Protein AF-A0A3B0U5B4-F1 (afdb_monomer)

Structure (mmCIF, N/CA/C/O backbone):
data_AF-A0A3B0U5B4-F1
#
_entry.id   AF-A0A3B0U5B4-F1
#
loop_
_atom_site.group_PDB
_atom_site.id
_atom_site.type_symbol
_atom_site.label_atom_id
_atom_site.label_alt_id
_atom_site.label_comp_id
_atom_site.label_asym_id
_atom_site.label_entity_id
_atom_site.label_seq_id
_atom_site.pdbx_PDB_ins_code
_atom_site.Cartn_x
_atom_site.Cartn_y
_atom_site.Cartn_z
_atom_site.occupancy
_atom_site.B_iso_or_equiv
_atom_site.auth_seq_id
_atom_site.auth_comp_id
_atom_site.auth_asym_id
_atom_site.auth_atom_id
_atom_site.pdbx_PDB_model_num
ATOM 1 N N . ASN A 1 1 ? 15.951 -2.566 -18.997 1.00 75.25 1 ASN A N 1
ATOM 2 C CA . ASN A 1 1 ? 14.875 -3.560 -18.758 1.00 75.25 1 ASN A CA 1
ATOM 3 C C . ASN A 1 1 ? 14.187 -3.358 -17.403 1.00 75.25 1 ASN A C 1
ATOM 5 O O . ASN A 1 1 ? 12.972 -3.236 -17.381 1.00 75.25 1 ASN A O 1
ATOM 9 N N . ALA A 1 2 ? 14.938 -3.231 -16.299 1.00 85.00 2 ALA A N 1
ATOM 10 C CA . ALA A 1 2 ? 14.396 -3.047 -14.941 1.00 85.00 2 ALA A CA 1
ATOM 11 C C . ALA A 1 2 ? 13.410 -1.868 -14.779 1.00 85.00 2 ALA A C 1
ATOM 13 O O . ALA A 1 2 ? 12.371 -2.030 -14.152 1.00 85.00 2 ALA A O 1
ATOM 14 N N . VAL A 1 3 ? 13.679 -0.724 -15.418 1.00 90.12 3 VAL A N 1
ATOM 15 C CA . VAL A 1 3 ? 12.805 0.467 -15.365 1.00 90.12 3 VAL A CA 1
ATOM 16 C C . VAL A 1 3 ? 11.389 0.178 -15.876 1.00 90.12 3 VAL A C 1
ATOM 18 O O . VAL A 1 3 ? 10.413 0.591 -15.261 1.00 90.12 3 VAL A O 1
ATOM 21 N N . ARG A 1 4 ? 11.250 -0.593 -16.965 1.00 90.38 4 ARG A N 1
ATOM 22 C CA . ARG A 1 4 ? 9.925 -0.985 -17.476 1.00 90.38 4 ARG A CA 1
ATOM 23 C C . ARG A 1 4 ? 9.163 -1.815 -16.449 1.00 90.38 4 ARG A C 1
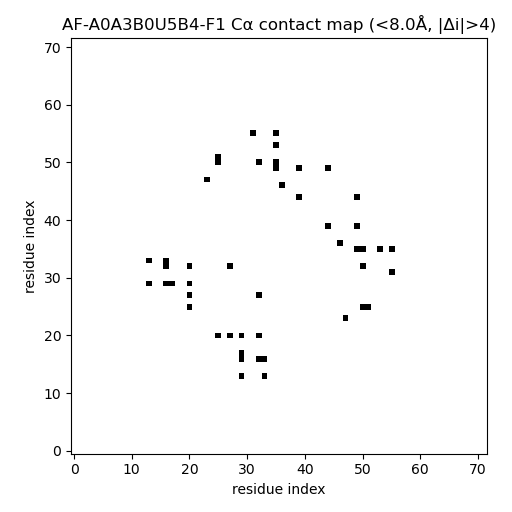ATOM 25 O O . ARG A 1 4 ? 7.984 -1.575 -16.236 1.00 90.38 4 ARG A O 1
ATOM 32 N N . ILE A 1 5 ? 9.841 -2.765 -15.809 1.00 94.31 5 ILE A N 1
ATOM 33 C CA . ILE A 1 5 ? 9.238 -3.649 -14.805 1.00 94.31 5 ILE A CA 1
ATOM 34 C C . ILE A 1 5 ? 8.769 -2.838 -13.593 1.00 94.31 5 ILE A C 1
ATOM 36 O O . ILE A 1 5 ? 7.644 -3.028 -13.148 1.00 94.31 5 ILE A O 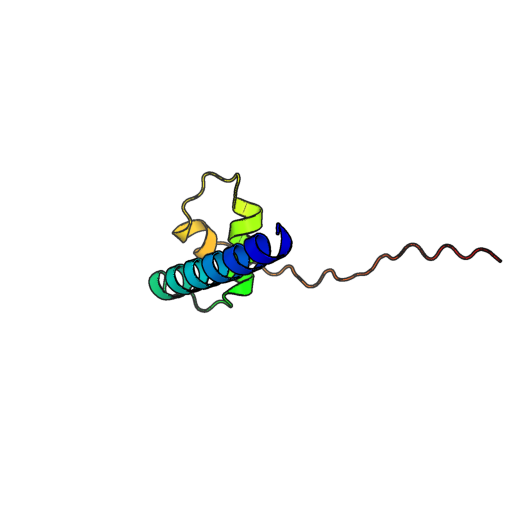1
ATOM 40 N N . GLN A 1 6 ? 9.578 -1.887 -13.118 1.00 92.38 6 GLN A N 1
ATOM 41 C CA . GLN A 1 6 ? 9.204 -0.994 -12.017 1.00 92.38 6 GLN A CA 1
ATOM 42 C C . GLN A 1 6 ? 7.947 -0.178 -12.337 1.00 92.38 6 GLN A C 1
ATOM 44 O O . GLN A 1 6 ? 7.063 -0.075 -11.492 1.00 92.38 6 GLN A O 1
ATOM 49 N N . ILE A 1 7 ? 7.833 0.341 -13.564 1.00 92.75 7 ILE A N 1
ATOM 50 C CA . ILE A 1 7 ? 6.649 1.091 -14.002 1.00 92.75 7 ILE A CA 1
ATOM 51 C C . ILE A 1 7 ? 5.404 0.195 -14.001 1.00 92.75 7 ILE A C 1
ATOM 53 O O . ILE A 1 7 ? 4.383 0.577 -13.436 1.00 92.75 7 ILE A O 1
ATOM 57 N N . TYR A 1 8 ? 5.478 -1.010 -14.577 1.00 94.31 8 TYR A N 1
ATOM 58 C CA . TYR A 1 8 ? 4.337 -1.934 -14.568 1.00 94.31 8 TYR A CA 1
ATOM 59 C C . TYR A 1 8 ? 3.941 -2.344 -13.145 1.00 94.31 8 TYR A C 1
ATOM 61 O O . TYR A 1 8 ? 2.756 -2.339 -12.824 1.00 94.31 8 TYR A O 1
ATOM 69 N N . THR A 1 9 ? 4.916 -2.631 -12.278 1.00 92.62 9 THR A N 1
ATOM 70 C CA . THR A 1 9 ? 4.673 -2.912 -10.857 1.00 92.62 9 THR A CA 1
ATOM 71 C C . THR A 1 9 ? 3.966 -1.747 -10.171 1.00 92.62 9 THR A C 1
ATOM 73 O O . THR A 1 9 ? 2.979 -1.976 -9.482 1.00 92.62 9 THR A O 1
ATOM 76 N N . ALA A 1 10 ? 4.413 -0.507 -10.385 1.00 89.31 10 ALA A N 1
ATOM 77 C CA . ALA A 1 10 ? 3.802 0.664 -9.762 1.00 89.31 10 ALA A CA 1
ATOM 78 C C . ALA A 1 10 ? 2.333 0.835 -10.180 1.00 89.31 10 ALA A C 1
ATOM 80 O O . ALA A 1 10 ? 1.479 1.088 -9.332 1.00 89.31 10 ALA A O 1
ATOM 81 N N . ILE A 1 11 ? 2.027 0.632 -11.466 1.00 91.62 11 ILE A N 1
ATOM 82 C CA . ILE A 1 11 ? 0.658 0.714 -11.994 1.00 91.62 11 ILE A CA 1
ATOM 83 C C . ILE A 1 11 ? -0.227 -0.381 -11.385 1.00 91.62 11 ILE A C 1
ATOM 85 O O . ILE A 1 11 ? -1.329 -0.092 -10.925 1.00 91.62 11 ILE A O 1
ATOM 89 N N . ILE A 1 12 ? 0.259 -1.627 -11.339 1.00 92.69 12 ILE A N 1
ATOM 90 C CA . ILE A 1 12 ? -0.494 -2.759 -10.779 1.00 92.69 12 ILE A CA 1
ATOM 91 C C . ILE A 1 12 ? -0.777 -2.535 -9.290 1.00 92.69 12 ILE A C 1
ATOM 93 O O . ILE A 1 12 ? -1.919 -2.684 -8.858 1.00 92.69 12 ILE A O 1
ATOM 97 N N . THR A 1 13 ? 0.235 -2.136 -8.516 1.00 90.00 13 THR A N 1
ATOM 98 C CA . THR A 1 13 ? 0.082 -1.844 -7.086 1.00 90.00 13 THR A CA 1
ATOM 99 C C . THR A 1 13 ? -0.911 -0.706 -6.859 1.00 90.00 13 THR A C 1
ATOM 101 O O . THR A 1 13 ? -1.774 -0.818 -5.993 1.00 90.00 13 THR A O 1
ATOM 104 N N . TYR A 1 14 ? -0.850 0.360 -7.661 1.00 89.12 14 TYR A N 1
ATOM 105 C CA . TYR A 1 14 ? -1.797 1.470 -7.565 1.00 89.12 14 TYR A CA 1
ATOM 106 C C . TYR A 1 14 ? -3.243 1.026 -7.830 1.00 89.12 14 TYR A C 1
ATOM 108 O 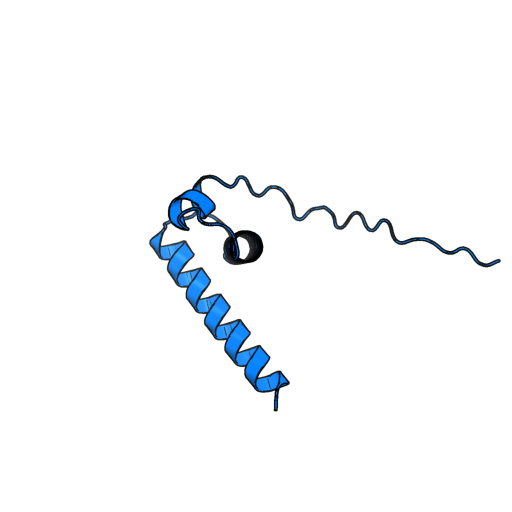O . TYR A 1 14 ? -4.135 1.331 -7.038 1.00 89.12 14 TYR A O 1
ATOM 116 N N . CYS A 1 15 ? -3.478 0.256 -8.898 1.00 90.94 15 CYS A N 1
ATOM 117 C CA . CYS A 1 15 ? -4.804 -0.284 -9.200 1.00 90.94 15 CYS A CA 1
ATOM 118 C C . CYS A 1 15 ? -5.321 -1.199 -8.083 1.00 90.94 15 CYS A C 1
ATOM 120 O O . CYS A 1 15 ? -6.481 -1.088 -7.698 1.00 90.94 15 CYS A O 1
ATOM 122 N N . LEU A 1 16 ? -4.467 -2.070 -7.537 1.00 89.06 16 LEU A N 1
ATOM 123 C CA . LEU A 1 16 ? -4.834 -2.962 -6.438 1.00 89.06 16 LEU A CA 1
ATOM 124 C C . LEU A 1 16 ? -5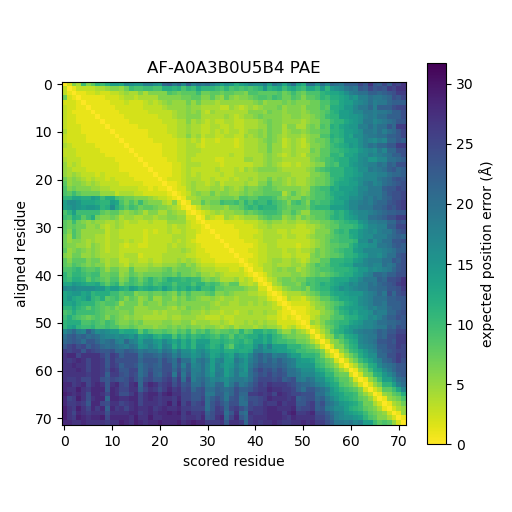.288 -2.170 -5.207 1.00 89.06 16 LEU A C 1
ATOM 126 O O . LEU A 1 16 ? -6.339 -2.453 -4.639 1.00 89.06 16 LEU A O 1
ATOM 130 N N . VAL A 1 17 ? -4.521 -1.149 -4.825 1.00 86.31 17 VAL A N 1
ATOM 131 C CA . VAL A 1 17 ? -4.837 -0.304 -3.670 1.00 86.31 17 VAL A CA 1
ATOM 132 C C . VAL A 1 17 ? -6.118 0.501 -3.892 1.00 86.31 17 VAL A C 1
ATOM 134 O O . VAL A 1 17 ? -6.915 0.632 -2.966 1.00 86.31 17 VAL A O 1
ATOM 137 N N . ALA A 1 18 ? -6.368 0.986 -5.111 1.00 86.06 18 ALA A N 1
ATOM 138 C CA . ALA A 1 18 ? -7.614 1.673 -5.449 1.00 86.06 18 ALA A CA 1
ATOM 139 C C . ALA A 1 18 ? -8.844 0.757 -5.311 1.00 86.06 18 ALA A C 1
ATOM 141 O O . ALA A 1 18 ? -9.872 1.184 -4.789 1.00 86.06 18 ALA A O 1
ATOM 142 N N . ILE A 1 19 ? -8.728 -0.510 -5.727 1.00 88.38 19 ILE A N 1
ATOM 143 C CA . ILE A 1 19 ? -9.797 -1.508 -5.576 1.00 88.38 19 ILE A CA 1
ATOM 144 C C . ILE A 1 19 ? -10.068 -1.778 -4.094 1.00 88.38 19 ILE A C 1
ATOM 146 O O . ILE A 1 19 ? -11.219 -1.727 -3.674 1.00 88.38 19 ILE A O 1
ATOM 150 N N . VAL A 1 20 ? -9.018 -2.007 -3.298 1.00 83.94 20 VAL A N 1
ATOM 151 C CA . VAL A 1 20 ? -9.136 -2.243 -1.849 1.00 83.94 20 VAL A CA 1
ATOM 152 C C . VAL A 1 20 ? -9.758 -1.032 -1.147 1.00 83.94 20 VAL A C 1
ATOM 154 O O . VAL A 1 20 ? -10.681 -1.193 -0.358 1.00 83.94 20 VAL A O 1
ATO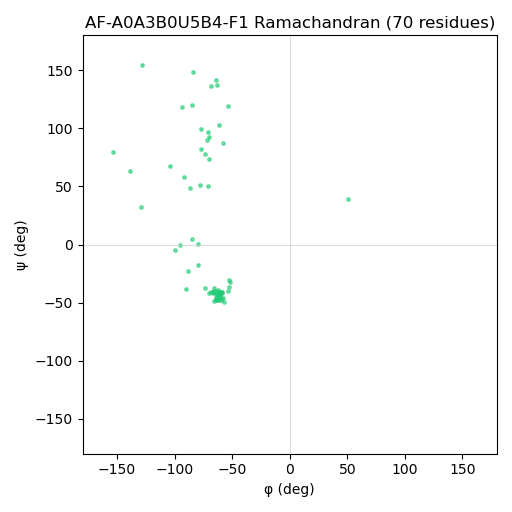M 157 N N . GLY A 1 21 ? -9.320 0.189 -1.464 1.00 82.00 21 GLY A N 1
ATOM 158 C CA . GLY A 1 21 ? -9.901 1.406 -0.889 1.00 82.00 21 GLY A CA 1
ATOM 159 C C . GLY A 1 21 ? -11.392 1.565 -1.195 1.00 82.00 21 GLY A C 1
ATOM 160 O O . GLY A 1 21 ? -12.170 1.921 -0.309 1.00 82.00 21 GLY A O 1
ATOM 161 N N . ASN A 1 22 ? -11.799 1.241 -2.426 1.00 83.12 22 ASN A N 1
ATOM 162 C CA . ASN A 1 22 ? -13.200 1.264 -2.835 1.00 83.12 22 ASN A CA 1
ATOM 163 C C . ASN A 1 22 ? -14.033 0.164 -2.152 1.00 83.12 22 ASN A C 1
ATOM 165 O O . ASN A 1 22 ? -15.159 0.425 -1.732 1.00 83.12 22 ASN A O 1
ATOM 169 N N . ASP A 1 23 ? -13.490 -1.048 -2.019 1.00 83.81 23 ASP A N 1
ATOM 170 C CA . ASP A 1 23 ? -14.171 -2.184 -1.384 1.00 83.81 23 ASP A CA 1
ATOM 171 C C . ASP A 1 23 ? -14.404 -1.948 0.118 1.00 83.81 23 ASP A C 1
ATOM 173 O O . ASP A 1 23 ? -15.493 -2.191 0.638 1.00 83.81 23 ASP A O 1
ATOM 177 N N . LEU A 1 24 ? -13.418 -1.356 0.800 1.00 79.25 24 LEU A N 1
ATOM 178 C CA . LEU A 1 24 ? -13.517 -0.994 2.216 1.00 79.25 24 LEU A CA 1
ATOM 179 C C . LEU A 1 24 ? -14.301 0.315 2.462 1.00 79.25 24 LEU A C 1
ATOM 181 O O . LEU A 1 24 ? -14.462 0.714 3.614 1.00 79.25 24 LEU A O 1
ATOM 185 N N . LYS A 1 25 ? -14.811 0.980 1.410 1.00 76.56 25 LYS A N 1
ATOM 186 C CA . LYS A 1 25 ? -15.547 2.263 1.476 1.00 76.56 25 LYS A CA 1
ATOM 187 C C . LYS A 1 25 ? -14.822 3.342 2.288 1.00 76.56 25 LYS A C 1
ATOM 189 O O . LYS A 1 25 ? -15.442 4.092 3.043 1.00 76.56 25 LYS A O 1
ATOM 194 N N . ILE A 1 26 ? -13.502 3.406 2.154 1.00 72.44 26 ILE A N 1
ATOM 195 C CA . ILE A 1 26 ? -12.686 4.352 2.910 1.00 72.44 26 ILE A CA 1
ATOM 196 C C . ILE A 1 26 ? -12.672 5.685 2.166 1.00 72.44 26 ILE A C 1
ATOM 198 O O . ILE A 1 26 ? -12.203 5.759 1.034 1.00 72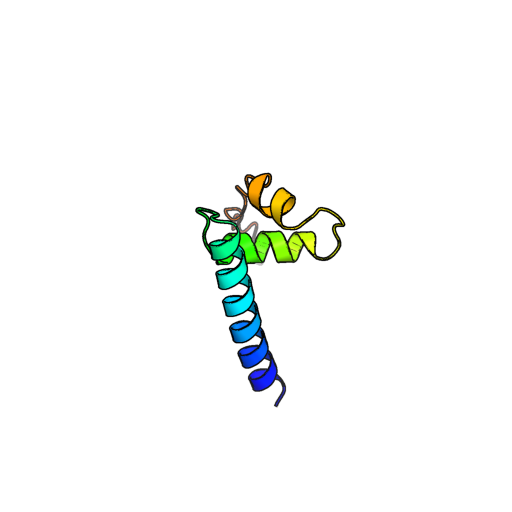.44 26 ILE A O 1
ATOM 202 N N . ASP A 1 27 ? -13.143 6.748 2.818 1.00 69.38 27 ASP A N 1
ATOM 203 C CA . ASP A 1 27 ? -13.118 8.127 2.303 1.00 69.38 27 ASP A CA 1
ATOM 204 C C . ASP A 1 27 ? -11.711 8.747 2.444 1.00 69.38 27 ASP A C 1
ATOM 206 O O . ASP A 1 27 ? -11.511 9.788 3.061 1.00 69.38 27 ASP A O 1
ATOM 210 N N . ARG A 1 28 ? -10.683 8.040 1.960 1.00 70.31 28 ARG A N 1
ATOM 211 C CA . ARG A 1 28 ? -9.280 8.481 1.995 1.00 70.31 28 ARG A CA 1
ATOM 212 C C . ARG A 1 28 ? -8.656 8.378 0.621 1.00 70.31 28 ARG A C 1
ATOM 214 O O . ARG A 1 28 ? -9.059 7.564 -0.210 1.00 70.31 28 ARG A O 1
ATOM 221 N N . SER A 1 29 ? -7.636 9.195 0.383 1.00 78.94 29 SER A N 1
ATOM 222 C CA . SER A 1 29 ? -6.918 9.155 -0.889 1.00 78.94 29 SER A CA 1
ATOM 223 C C . SER A 1 29 ? -6.212 7.809 -1.067 1.00 78.94 29 SER A C 1
ATOM 225 O O . SER A 1 29 ? -5.606 7.283 -0.134 1.00 78.94 29 SER A O 1
ATOM 227 N N . THR A 1 30 ? -6.201 7.278 -2.293 1.00 81.31 30 THR A N 1
ATOM 228 C CA . THR A 1 30 ? -5.457 6.055 -2.655 1.00 81.31 30 THR A CA 1
ATOM 229 C C . THR A 1 30 ? -3.987 6.128 -2.229 1.00 81.31 30 THR A C 1
ATOM 231 O O . THR A 1 30 ? -3.390 5.118 -1.867 1.00 81.31 30 THR A O 1
ATOM 234 N N . TYR A 1 31 ? -3.407 7.331 -2.235 1.00 80.00 31 TYR A N 1
ATOM 235 C CA . TYR A 1 31 ? -2.043 7.580 -1.776 1.00 80.00 31 TYR A CA 1
ATOM 236 C C . TYR A 1 31 ? -1.866 7.351 -0.267 1.00 80.00 31 TYR A C 1
ATOM 238 O O . TYR A 1 31 ? -0.882 6.746 0.149 1.00 80.00 31 TYR A O 1
ATOM 246 N N . GLU A 1 32 ? -2.818 7.785 0.561 1.00 77.81 32 GLU A N 1
ATOM 247 C CA . GLU A 1 32 ? -2.767 7.561 2.012 1.00 77.81 32 GLU A CA 1
ATOM 248 C C . GLU A 1 32 ? -2.894 6.079 2.344 1.00 77.81 32 GLU A C 1
ATOM 250 O O . GLU A 1 32 ? -2.138 5.558 3.159 1.00 77.81 32 GLU A O 1
ATOM 255 N N . ILE A 1 33 ? -3.785 5.381 1.638 1.00 81.75 33 ILE A N 1
ATOM 256 C CA . ILE A 1 33 ? -3.941 3.932 1.762 1.00 81.75 33 ILE A CA 1
ATOM 257 C C . ILE A 1 33 ? -2.628 3.231 1.398 1.00 81.75 33 ILE A C 1
ATOM 259 O O . ILE A 1 33 ? -2.171 2.371 2.144 1.00 81.75 33 ILE A O 1
ATOM 263 N N . LEU A 1 34 ? -1.986 3.626 0.293 1.00 84.50 34 LEU A N 1
ATOM 264 C CA . LEU A 1 34 ? -0.704 3.063 -0.131 1.00 84.50 34 LEU A CA 1
ATOM 265 C C . LEU A 1 34 ? 0.414 3.312 0.897 1.00 84.50 34 LEU A C 1
ATOM 267 O O . LEU A 1 34 ? 1.218 2.414 1.136 1.00 84.50 34 LEU A O 1
ATOM 271 N N . GLN A 1 35 ? 0.461 4.494 1.519 1.00 81.12 35 GLN A N 1
ATOM 272 C CA . GLN A 1 35 ? 1.443 4.808 2.564 1.00 81.12 35 GLN A CA 1
ATOM 273 C C . GLN A 1 35 ? 1.248 3.958 3.817 1.00 81.12 35 GLN A C 1
ATOM 275 O O . GLN A 1 35 ? 2.202 3.349 4.297 1.00 81.12 35 GLN A O 1
ATOM 280 N N . VAL A 1 36 ? 0.014 3.872 4.317 1.00 81.25 36 VAL A N 1
ATOM 281 C CA . VAL A 1 36 ? -0.312 3.052 5.489 1.00 81.25 36 VAL A CA 1
ATOM 282 C C . VAL A 1 36 ? 0.011 1.583 5.212 1.00 81.25 36 VAL A C 1
ATOM 284 O O . VAL A 1 36 ? 0.652 0.934 6.035 1.00 81.25 36 VAL A O 1
ATOM 287 N N . LEU A 1 37 ? -0.327 1.079 4.019 1.00 82.56 37 LEU A N 1
ATOM 288 C CA . LEU A 1 37 ? 0.040 -0.273 3.593 1.00 82.56 37 LEU A CA 1
ATOM 289 C C . LEU A 1 37 ? 1.564 -0.462 3.547 1.00 82.56 37 LEU A C 1
ATOM 291 O O . LEU A 1 37 ? 2.061 -1.499 3.968 1.00 82.56 37 LEU A O 1
ATOM 295 N N . GLY A 1 38 ? 2.303 0.542 3.068 1.00 84.25 38 GLY A N 1
ATOM 296 C CA . GLY A 1 38 ? 3.763 0.529 2.985 1.00 84.25 38 GLY A CA 1
ATOM 297 C C . GLY A 1 38 ? 4.457 0.477 4.348 1.00 84.25 38 GLY A C 1
ATOM 298 O O . GLY A 1 38 ? 5.422 -0.263 4.517 1.00 84.25 38 GLY A O 1
ATOM 299 N N . ILE A 1 39 ? 3.954 1.215 5.337 1.00 82.56 39 ILE A N 1
ATOM 300 C CA . ILE A 1 39 ? 4.489 1.205 6.710 1.00 82.56 39 ILE A CA 1
ATOM 301 C C . ILE A 1 39 ? 4.099 -0.095 7.423 1.00 82.56 39 ILE A C 1
ATOM 303 O O . ILE A 1 39 ? 4.891 -0.684 8.155 1.00 82.56 39 ILE A O 1
ATOM 307 N N . SER A 1 40 ? 2.887 -0.574 7.160 1.00 80.94 40 SER A N 1
ATOM 308 C CA . SER A 1 40 ? 2.314 -1.761 7.783 1.00 80.94 40 SER A CA 1
ATOM 309 C C . SER A 1 40 ? 2.691 -3.080 7.103 1.00 80.94 40 SER A C 1
ATOM 311 O O . SER A 1 40 ? 2.194 -4.127 7.508 1.00 80.94 40 SER A O 1
ATOM 313 N N . LEU A 1 41 ? 3.558 -3.078 6.086 1.00 76.62 41 LEU A N 1
ATOM 314 C CA . LEU A 1 41 ? 3.964 -4.282 5.342 1.00 76.62 41 LEU A CA 1
ATOM 315 C C . LEU A 1 41 ? 4.472 -5.425 6.241 1.00 76.62 41 LEU A C 1
ATOM 317 O O . LEU A 1 41 ? 4.337 -6.593 5.879 1.00 76.62 41 LEU A O 1
ATOM 321 N N . LEU A 1 42 ? 5.071 -5.089 7.388 1.00 77.12 42 LEU A N 1
ATOM 322 C CA . LEU A 1 42 ? 5.584 -6.049 8.371 1.00 77.12 42 LEU A CA 1
ATOM 323 C C . LEU A 1 42 ? 4.642 -6.262 9.567 1.00 77.12 42 LEU A C 1
ATOM 325 O O . LEU A 1 42 ? 4.923 -7.082 10.441 1.00 77.12 42 LEU A O 1
ATOM 329 N N . ASP A 1 43 ? 3.555 -5.502 9.628 1.00 74.44 43 ASP A N 1
ATOM 330 C CA . ASP A 1 43 ? 2.601 -5.546 10.721 1.00 74.44 43 ASP A CA 1
ATOM 331 C C . ASP A 1 43 ? 1.579 -6.672 10.501 1.00 74.44 43 ASP A C 1
ATOM 333 O O . ASP A 1 43 ? 1.248 -7.045 9.374 1.00 74.44 43 ASP A O 1
ATOM 337 N N . LYS A 1 44 ? 1.091 -7.255 11.598 1.00 76.38 44 LYS A N 1
ATOM 338 C CA . LYS A 1 44 ? 0.176 -8.405 11.571 1.00 76.38 44 LYS A CA 1
ATOM 339 C C . LYS A 1 44 ? -1.298 -7.990 11.665 1.00 76.38 44 LYS A C 1
ATOM 341 O O . LYS A 1 44 ? -2.174 -8.856 11.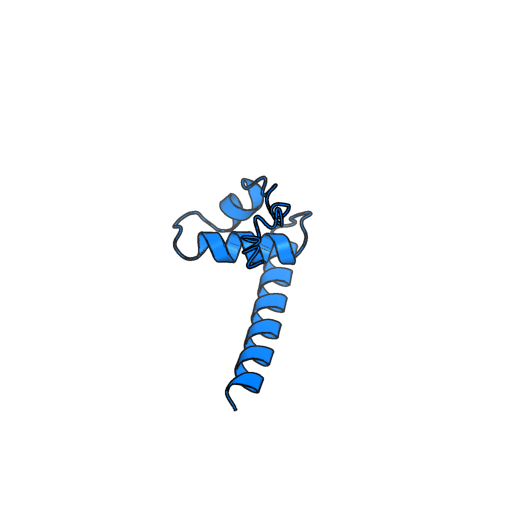661 1.00 76.38 44 LYS A O 1
ATOM 346 N N . THR A 1 45 ? -1.568 -6.692 11.768 1.00 80.06 45 THR A N 1
ATOM 347 C CA . THR A 1 45 ? -2.913 -6.126 11.882 1.00 80.06 45 THR A CA 1
ATOM 348 C C . THR A 1 45 ? -3.687 -6.313 10.571 1.00 80.06 45 THR A C 1
ATOM 350 O O . THR A 1 45 ? -3.137 -6.110 9.485 1.00 80.06 45 THR A O 1
ATOM 353 N N . PRO A 1 46 ? -4.971 -6.712 10.622 1.00 77.81 46 PRO A N 1
ATOM 354 C CA . PRO A 1 46 ? -5.780 -6.867 9.421 1.00 77.81 46 PRO A CA 1
ATOM 355 C C . PRO A 1 46 ? -5.957 -5.526 8.696 1.00 77.81 46 PRO A C 1
ATOM 357 O O . PRO A 1 46 ? -6.264 -4.506 9.309 1.00 77.81 46 PRO A O 1
ATOM 360 N N . VAL A 1 47 ? -5.837 -5.550 7.365 1.00 76.12 47 VAL A N 1
ATOM 361 C CA . VAL A 1 47 ? -5.865 -4.361 6.489 1.00 76.12 47 VAL A CA 1
ATOM 362 C C . VAL A 1 47 ? -7.098 -3.481 6.720 1.00 76.12 47 VAL A C 1
ATOM 364 O O . VAL A 1 47 ? -6.996 -2.260 6.692 1.00 76.12 47 VAL A O 1
ATOM 367 N N . ASN A 1 48 ? -8.256 -4.080 7.004 1.00 75.69 48 ASN A N 1
ATOM 368 C CA . ASN A 1 48 ? -9.473 -3.325 7.296 1.00 75.69 48 ASN A CA 1
ATOM 369 C C . ASN A 1 48 ? -9.357 -2.482 8.568 1.00 75.69 48 ASN A C 1
ATOM 371 O O . ASN A 1 48 ? -9.703 -1.305 8.575 1.00 75.69 48 ASN A O 1
ATOM 375 N N . GLU A 1 49 ? -8.834 -3.069 9.639 1.00 77.06 49 GLU A N 1
ATOM 376 C CA . GLU A 1 49 ? -8.650 -2.368 10.905 1.00 77.06 49 GLU A CA 1
ATOM 377 C C . GLU A 1 49 ? -7.538 -1.332 10.776 1.00 77.06 49 GLU A C 1
ATOM 379 O O . GLU A 1 49 ? -7.718 -0.190 11.185 1.00 77.06 49 GLU A O 1
ATOM 384 N N . LEU A 1 50 ? -6.448 -1.684 10.096 1.00 79.94 50 LEU A N 1
ATOM 385 C CA . LEU A 1 50 ? -5.334 -0.793 9.806 1.00 79.94 50 LEU A CA 1
ATOM 386 C C . LEU A 1 50 ? -5.788 0.468 9.053 1.00 79.94 50 LEU A C 1
ATOM 388 O O . LEU A 1 50 ? -5.493 1.590 9.456 1.00 79.94 50 LEU A O 1
ATOM 392 N N . LEU A 1 51 ? -6.560 0.305 7.980 1.00 76.75 51 LEU A N 1
ATOM 393 C CA . LEU A 1 51 ? -6.999 1.424 7.152 1.00 76.75 51 LEU A CA 1
ATOM 394 C C . LEU A 1 51 ? -8.182 2.200 7.747 1.00 76.75 51 LEU A C 1
ATOM 396 O O . LEU A 1 51 ? -8.393 3.341 7.346 1.00 76.75 51 LEU A O 1
ATOM 400 N N . THR A 1 52 ? -8.922 1.631 8.703 1.00 73.81 52 THR A N 1
ATOM 401 C CA . THR A 1 52 ? -10.034 2.313 9.394 1.00 73.81 52 THR A CA 1
ATOM 402 C C . THR A 1 52 ? -9.565 3.062 10.646 1.00 73.81 52 THR A C 1
ATOM 404 O O . THR A 1 52 ? -10.039 4.161 10.923 1.00 73.81 52 THR A O 1
ATOM 407 N N . SER A 1 53 ? -8.619 2.492 11.400 1.00 68.12 53 SER A N 1
ATOM 408 C CA . SER A 1 53 ? -8.153 3.020 12.694 1.00 68.12 53 SER A CA 1
ATOM 409 C C . SER A 1 53 ? -7.005 4.022 12.585 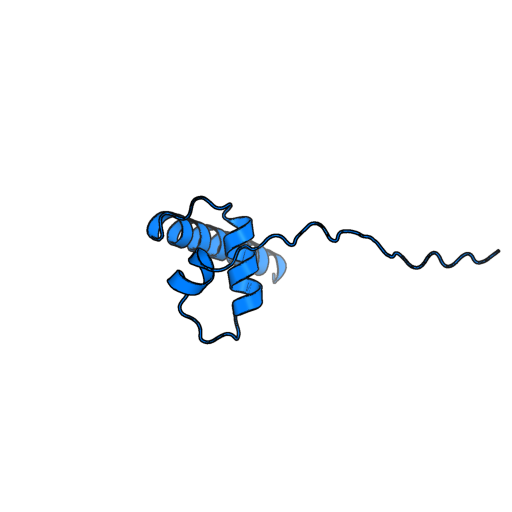1.00 68.12 53 SER A C 1
ATOM 411 O O . SER A 1 53 ? -6.826 4.844 13.483 1.00 68.12 53 SER A O 1
ATOM 413 N N . THR A 1 54 ? -6.235 4.000 11.494 1.00 62.91 54 THR A N 1
ATOM 414 C CA . THR A 1 54 ? -5.077 4.892 11.369 1.00 62.91 54 THR A CA 1
ATOM 415 C C . THR A 1 54 ? -5.550 6.306 11.027 1.00 62.91 54 THR A C 1
ATOM 417 O O . THR A 1 54 ? -5.848 6.573 9.871 1.00 62.91 54 THR A O 1
ATOM 420 N N . ASP A 1 55 ? -5.642 7.233 11.985 1.00 56.97 55 ASP A N 1
ATOM 421 C CA . ASP A 1 55 ? -5.689 8.685 11.716 1.00 56.97 55 ASP A CA 1
ATOM 422 C C . ASP A 1 55 ? -4.301 9.103 11.210 1.00 56.97 55 ASP A C 1
ATOM 424 O O . ASP A 1 55 ? -3.485 9.634 11.958 1.00 56.97 55 ASP A O 1
ATOM 428 N N . TYR A 1 56 ? -3.968 8.749 9.964 1.00 57.94 56 TYR A N 1
ATOM 429 C CA . TYR A 1 56 ? -2.666 9.069 9.387 1.00 57.94 56 TYR A CA 1
ATOM 430 C C . TYR A 1 56 ? -2.610 10.565 9.064 1.00 57.94 56 TYR A C 1
ATOM 432 O O . TYR A 1 56 ? -2.775 10.992 7.928 1.00 57.94 56 TYR A O 1
ATOM 440 N N . LYS A 1 57 ? -2.396 11.381 10.094 1.00 52.56 57 LYS A N 1
ATOM 441 C CA . LYS A 1 57 ? -2.015 12.787 9.980 1.00 52.56 57 LYS A CA 1
ATOM 442 C C . LYS A 1 57 ? -0.499 12.911 9.985 1.00 52.56 57 LYS A C 1
ATOM 444 O O . LYS A 1 57 ? 0.044 13.584 10.851 1.00 52.56 57 LYS A O 1
ATOM 449 N N . ASP A 1 58 ? 0.199 12.269 9.055 1.00 58.66 58 ASP A N 1
ATOM 450 C CA . ASP A 1 58 ? 1.617 12.585 8.897 1.00 58.66 58 ASP A CA 1
ATOM 451 C C . ASP A 1 58 ? 2.160 12.326 7.493 1.00 58.66 58 ASP A C 1
ATOM 453 O O . ASP A 1 58 ? 2.853 11.360 7.226 1.00 58.66 58 ASP A O 1
ATOM 457 N N . VAL A 1 59 ? 1.897 13.259 6.584 1.00 52.03 59 VAL A N 1
ATOM 458 C CA . VAL A 1 59 ? 2.933 13.673 5.624 1.00 52.03 59 VAL A CA 1
ATOM 459 C C . VAL A 1 59 ? 2.857 15.180 5.491 1.00 52.03 59 VAL A C 1
ATOM 461 O O . VAL A 1 59 ? 2.534 15.758 4.454 1.00 52.03 59 VAL A O 1
ATOM 464 N N . LYS A 1 60 ? 3.123 15.843 6.614 1.00 51.44 60 LYS A N 1
ATOM 465 C CA . LYS A 1 60 ? 3.562 17.233 6.589 1.00 51.44 60 LYS A CA 1
ATOM 466 C C . LYS A 1 60 ? 4.820 17.448 7.421 1.00 51.44 60 LYS A C 1
ATOM 468 O O . LYS A 1 60 ? 5.042 18.551 7.892 1.00 51.44 60 LYS A O 1
ATOM 473 N N . GLU A 1 61 ? 5.701 16.454 7.493 1.00 52.88 61 GLU A N 1
ATOM 474 C CA . GLU A 1 61 ? 7.129 16.703 7.697 1.00 52.88 61 GLU A CA 1
ATOM 475 C C . GLU A 1 61 ? 7.901 16.525 6.383 1.00 52.88 61 GLU A C 1
ATOM 477 O O . GLU A 1 61 ? 8.766 15.676 6.215 1.00 52.88 61 GLU A O 1
ATOM 482 N N . LEU A 1 62 ? 7.646 17.439 5.445 1.00 53.91 62 LEU A N 1
ATOM 483 C CA . LEU A 1 62 ? 8.768 18.060 4.742 1.00 53.91 62 LEU A CA 1
ATOM 484 C C . LEU A 1 62 ? 9.228 19.268 5.565 1.00 53.91 62 LEU A C 1
ATOM 486 O O . LEU A 1 62 ? 9.375 20.362 5.028 1.00 53.91 62 LEU A O 1
ATOM 490 N N . ASN A 1 63 ? 9.430 19.106 6.877 1.00 54.84 63 ASN A N 1
ATOM 491 C CA . ASN A 1 63 ? 10.295 20.043 7.567 1.00 54.84 63 ASN A CA 1
ATOM 492 C C . ASN A 1 63 ? 11.708 19.616 7.194 1.00 54.84 63 ASN A C 1
ATOM 494 O O . ASN A 1 63 ? 12.350 18.797 7.846 1.00 54.84 63 ASN A O 1
ATOM 498 N N . SER A 1 64 ? 12.130 20.073 6.020 1.00 56.81 64 SER A N 1
ATOM 499 C CA . SER A 1 64 ? 13.486 19.939 5.541 1.00 56.81 64 SER A CA 1
ATOM 500 C C . SER A 1 64 ? 14.410 20.611 6.551 1.00 56.81 64 SER A C 1
ATOM 502 O O . SER A 1 64 ? 14.785 21.767 6.382 1.00 56.81 64 SER A O 1
ATOM 504 N N . ASN A 1 65 ? 14.836 19.857 7.564 1.00 61.03 65 ASN A N 1
ATOM 505 C CA . ASN A 1 65 ? 16.041 20.121 8.338 1.00 61.03 65 ASN A CA 1
ATOM 506 C C . ASN A 1 65 ? 17.256 19.827 7.443 1.00 61.03 65 ASN A C 1
ATOM 508 O O . ASN A 1 65 ? 18.133 19.041 7.800 1.00 61.03 65 ASN A O 1
ATOM 512 N N . GLN A 1 66 ? 17.277 20.393 6.228 1.00 66.75 66 GLN A N 1
ATOM 513 C CA . GLN A 1 66 ? 18.466 20.382 5.391 1.00 66.75 66 GLN A CA 1
ATOM 514 C C . GLN A 1 66 ? 19.595 20.959 6.242 1.00 66.75 66 GLN A C 1
ATOM 516 O O . GLN A 1 66 ? 19.507 22.095 6.709 1.00 66.75 66 GLN A O 1
ATOM 521 N N . LEU A 1 67 ? 20.642 20.163 6.470 1.00 64.62 67 LEU A N 1
ATOM 522 C CA . LEU A 1 67 ? 21.881 20.676 7.029 1.00 64.62 67 LEU A CA 1
ATOM 523 C C . LEU A 1 67 ? 22.422 21.717 6.046 1.00 64.62 67 LEU A C 1
ATOM 525 O O . LEU A 1 67 ? 22.986 21.369 5.008 1.00 64.62 67 LEU A O 1
ATOM 529 N N . SER A 1 68 ? 22.253 22.996 6.373 1.00 66.56 68 SER A N 1
ATOM 530 C CA . SER A 1 68 ? 23.004 24.064 5.727 1.00 66.56 68 SER A CA 1
ATOM 531 C C . SER A 1 68 ? 24.453 23.952 6.189 1.00 66.56 68 SER A C 1
ATOM 533 O O . SER A 1 68 ? 24.825 24.483 7.234 1.00 66.56 68 SER A O 1
ATOM 535 N N . PHE A 1 69 ? 25.282 23.238 5.429 1.00 60.78 69 PHE A N 1
ATOM 536 C CA . PHE A 1 69 ? 26.727 23.396 5.533 1.00 60.78 69 PHE A CA 1
ATOM 537 C C . PHE A 1 69 ? 27.092 24.748 4.917 1.00 60.78 69 PHE A C 1
ATOM 539 O O . PHE A 1 69 ? 27.362 24.847 3.722 1.00 60.78 69 PHE A O 1
ATOM 546 N N . SER A 1 70 ? 27.093 25.801 5.733 1.00 63.59 70 SER A N 1
ATOM 547 C CA . SER A 1 70 ? 27.805 27.026 5.378 1.00 63.59 70 SER A CA 1
ATOM 548 C C . SER A 1 70 ? 29.301 26.740 5.473 1.00 63.59 70 SER A C 1
ATOM 550 O O . SER A 1 70 ? 29.882 26.755 6.556 1.00 63.59 70 SER A O 1
ATOM 552 N N . PHE A 1 71 ? 29.913 26.426 4.333 1.00 52.56 71 PHE A N 1
ATOM 553 C CA . PHE A 1 71 ? 31.342 26.623 4.140 1.00 52.56 71 PHE A CA 1
ATOM 554 C C . PHE A 1 71 ? 31.528 27.991 3.482 1.00 52.56 71 PHE A C 1
ATOM 556 O O . PHE A 1 71 ? 31.080 28.186 2.352 1.00 52.56 71 PHE A O 1
ATOM 563 N N . PHE A 1 72 ? 32.240 28.853 4.213 1.00 56.44 72 PHE A N 1
ATOM 564 C CA . PHE A 1 72 ? 32.597 30.252 3.948 1.00 56.44 72 PHE A CA 1
ATOM 565 C C . PHE A 1 72 ? 31.613 31.330 4.418 1.00 56.44 72 PHE A C 1
ATOM 567 O O . PHE A 1 72 ? 30.433 31.313 4.009 1.00 56.44 72 PHE A O 1
#

Radius of gyration: 16.69 Å; Cα contacts (8 Å, |Δi|>4): 24; chains: 1; bounding box: 48×39×32 Å

Mean predicted aligned error: 10.98 Å

Secondary structure (DSSP, 8-state):
-HHHHHHHHHHHHHHHHHHHHHHTT--S-HHHHHHHHHHGGG--S-HHHHHHH-------------------

Solvent-accessible surface area (backbone atoms only — not comparable to full-atom values): 4710 Å² total; per-residue (Å²): 114,69,69,60,52,53,52,54,50,51,52,52,53,52,52,52,43,43,51,51,39,60,74,70,67,51,98,62,57,58,66,57,54,49,50,53,50,63,74,41,70,85,53,88,69,55,67,69,58,52,70,70,67,56,82,81,85,73,88,78,77,80,71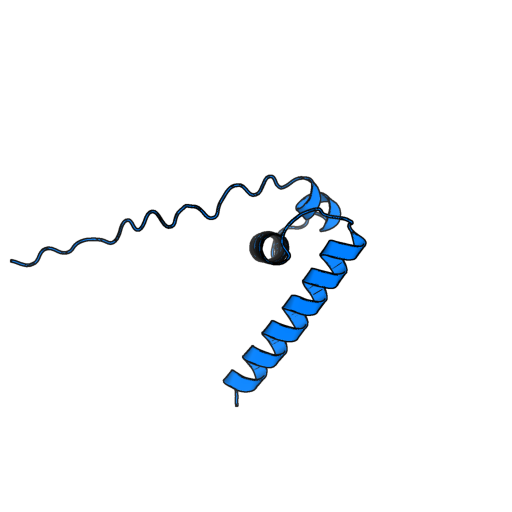,75,80,68,80,78,79,79,80,130

Sequence (72 aa):
NAVRIQIYTAIITYCLVAIVGNDLKIDRSTYEILQVLGISLLDKTPVNELLTSTDYKDVKELNSNQLSFSFF

Organism: NCBI:txid652676

pLDDT: mean 75.99, std 12.47, range [51.44, 94.31]

Foldseek 3Di:
DVVVVVVVVVVVLLVVLVVVCVVLVPPDDSVVLVVLCVVCVVPPDDSSCSSVVDPPPDDPPPPPPPPPPPDD